Protein AF-A0A134AL63-F1 (afdb_monomer)

Mean predicted aligned error: 4.98 Å

Structure (mmCIF, N/CA/C/O backbone):
data_AF-A0A134AL63-F1
#
_entry.id   AF-A0A134AL63-F1
#
loop_
_atom_site.group_PDB
_atom_site.id
_atom_site.type_symbol
_atom_site.label_atom_id
_atom_site.label_alt_id
_atom_site.label_comp_id
_atom_site.label_asym_id
_atom_site.label_entity_id
_atom_site.label_seq_id
_atom_site.pdbx_PDB_ins_code
_atom_site.Cartn_x
_atom_site.Cartn_y
_atom_site.Cartn_z
_atom_site.occupancy
_atom_site.B_iso_or_equiv
_atom_site.auth_seq_id
_atom_site.auth_comp_id
_atom_site.auth_asym_id
_atom_site.auth_atom_id
_atom_site.pdbx_PDB_model_num
ATOM 1 N N . MET A 1 1 ? 13.350 6.027 -28.162 1.00 47.47 1 MET A N 1
ATOM 2 C CA . MET A 1 1 ? 12.741 6.350 -26.856 1.00 47.47 1 MET A CA 1
ATOM 3 C C . MET A 1 1 ? 11.226 6.500 -27.029 1.00 47.47 1 MET A C 1
ATOM 5 O O . MET A 1 1 ? 10.715 7.602 -27.017 1.00 47.47 1 MET A O 1
ATOM 9 N N . LYS A 1 2 ? 10.542 5.395 -27.347 1.00 44.34 2 LYS A N 1
ATOM 10 C CA . LYS A 1 2 ? 9.068 5.282 -27.463 1.00 44.34 2 LYS A CA 1
ATOM 11 C C . LYS A 1 2 ? 8.627 3.888 -27.008 1.00 44.34 2 LYS A C 1
ATOM 13 O O . LYS A 1 2 ? 7.629 3.740 -26.330 1.00 44.34 2 LYS A O 1
ATOM 18 N N . VAL A 1 3 ? 9.463 2.887 -27.300 1.00 51.28 3 VAL A N 1
ATOM 19 C CA . VAL A 1 3 ? 9.306 1.501 -26.832 1.00 51.28 3 VAL A CA 1
ATOM 20 C C . VAL A 1 3 ? 9.293 1.404 -25.301 1.00 51.28 3 VAL A C 1
ATOM 22 O O . VAL A 1 3 ? 8.477 0.694 -24.746 1.00 51.28 3 VAL A O 1
ATOM 25 N N . GLN A 1 4 ? 10.155 2.154 -24.611 1.00 48.81 4 GLN A N 1
ATOM 26 C CA . GLN A 1 4 ? 10.276 2.084 -23.149 1.00 48.81 4 GLN A CA 1
ATOM 27 C C . GLN A 1 4 ? 9.106 2.754 -22.409 1.00 48.81 4 GLN A C 1
ATOM 29 O O . GLN A 1 4 ? 8.815 2.385 -21.282 1.00 48.81 4 GLN A O 1
ATOM 34 N N . GLU A 1 5 ? 8.442 3.716 -23.054 1.00 47.97 5 GLU A N 1
ATOM 35 C CA . GLU A 1 5 ? 7.282 4.432 -22.514 1.00 47.97 5 GLU A CA 1
ATOM 36 C C . GLU A 1 5 ? 5.996 3.621 -22.739 1.00 47.97 5 GLU A C 1
ATOM 38 O O . GLU A 1 5 ? 5.208 3.481 -21.817 1.00 47.97 5 GLU A O 1
ATOM 43 N N . ALA A 1 6 ? 5.854 2.978 -23.908 1.00 55.38 6 ALA A N 1
ATOM 44 C CA . ALA A 1 6 ? 4.747 2.061 -24.199 1.00 55.38 6 ALA A CA 1
ATOM 45 C C . ALA A 1 6 ? 4.780 0.787 -23.329 1.00 55.38 6 ALA A C 1
ATOM 47 O O . ALA A 1 6 ? 3.776 0.427 -22.739 1.00 55.38 6 ALA A O 1
ATOM 48 N N . VAL A 1 7 ? 5.952 0.158 -23.154 1.00 56.69 7 VAL A N 1
ATOM 49 C CA . VAL A 1 7 ? 6.099 -1.035 -22.288 1.00 56.69 7 VAL A CA 1
ATOM 50 C C . VAL A 1 7 ? 5.877 -0.708 -20.800 1.00 56.69 7 VAL A C 1
ATOM 52 O O . VAL A 1 7 ? 5.484 -1.571 -20.021 1.00 56.69 7 VAL A O 1
ATOM 55 N N . MET A 1 8 ? 6.151 0.531 -20.377 1.00 56.94 8 MET A N 1
ATOM 56 C CA . MET A 1 8 ? 5.847 0.996 -19.017 1.00 56.94 8 MET A CA 1
ATOM 57 C C . MET A 1 8 ? 4.350 1.236 -18.799 1.00 56.94 8 MET A C 1
ATOM 59 O O . MET A 1 8 ? 3.909 1.139 -17.655 1.00 56.94 8 MET A O 1
ATOM 63 N N . ASP A 1 9 ? 3.610 1.555 -19.864 1.00 66.94 9 ASP A N 1
ATOM 64 C CA . ASP A 1 9 ? 2.159 1.746 -19.840 1.00 66.94 9 ASP A CA 1
ATOM 65 C C . ASP A 1 9 ? 1.439 0.395 -19.749 1.00 66.94 9 ASP A C 1
ATOM 67 O O . ASP A 1 9 ? 0.669 0.191 -18.818 1.00 66.94 9 ASP A O 1
ATOM 71 N N . ASP A 1 10 ? 1.829 -0.570 -20.591 1.00 79.25 10 ASP A N 1
ATOM 72 C CA . ASP A 1 10 ? 1.256 -1.925 -20.590 1.00 79.25 10 ASP A CA 1
ATOM 73 C C . ASP A 1 10 ? 1.413 -2.616 -19.219 1.00 79.25 10 ASP A C 1
ATOM 75 O O . ASP A 1 10 ? 0.461 -3.165 -18.672 1.00 79.25 10 ASP A O 1
ATOM 79 N N . ARG A 1 11 ? 2.602 -2.531 -18.602 1.00 86.75 11 ARG A N 1
ATOM 80 C CA . ARG A 1 11 ? 2.843 -3.136 -17.276 1.00 86.75 11 ARG A CA 1
ATOM 81 C C . ARG A 1 11 ? 2.126 -2.423 -16.132 1.00 86.75 11 ARG A C 1
ATOM 83 O O . ARG A 1 11 ? 1.879 -3.043 -15.100 1.00 86.75 11 ARG A O 1
ATOM 90 N N . PHE A 1 12 ? 1.842 -1.126 -16.273 1.00 93.25 12 PHE A N 1
ATOM 91 C CA . PHE A 1 12 ? 1.030 -0.424 -15.282 1.00 93.25 12 PHE A CA 1
ATOM 92 C C . PHE A 1 12 ? -0.399 -0.954 -15.319 1.00 93.25 12 PHE A C 1
ATOM 94 O O . PHE A 1 12 ? -0.946 -1.262 -14.264 1.00 93.25 12 PHE A O 1
ATOM 101 N N . ASP A 1 13 ? -0.968 -1.080 -16.518 1.00 94.12 13 ASP A N 1
ATOM 102 C CA . ASP A 1 13 ? -2.334 -1.559 -16.706 1.00 94.12 13 ASP A CA 1
ATOM 103 C C . ASP A 1 13 ? -2.475 -3.014 -16.223 1.00 94.12 13 ASP A C 1
ATOM 105 O O . ASP A 1 13 ? -3.379 -3.303 -15.448 1.00 94.12 13 ASP A O 1
ATOM 109 N N . GLU A 1 14 ? -1.520 -3.897 -16.543 1.00 92.94 14 GLU A N 1
ATOM 110 C CA . GLU A 1 14 ? -1.482 -5.275 -16.017 1.00 92.94 14 GLU A CA 1
ATOM 111 C C . GLU A 1 14 ? -1.468 -5.315 -14.478 1.00 92.94 14 GLU A C 1
ATOM 113 O O . GLU A 1 14 ? -2.235 -6.047 -13.853 1.00 92.94 14 GLU A O 1
ATOM 118 N N . MET A 1 15 ? -0.614 -4.514 -13.832 1.00 95.38 15 MET A N 1
ATOM 119 C CA . MET A 1 15 ? -0.576 -4.454 -12.367 1.00 95.38 15 MET A CA 1
ATOM 120 C C . MET A 1 15 ? -1.843 -3.834 -11.771 1.00 95.38 15 MET A C 1
ATOM 122 O O . MET A 1 15 ? -2.248 -4.232 -10.681 1.00 95.38 15 MET A O 1
ATOM 126 N N . ALA A 1 16 ? -2.459 -2.869 -12.456 1.00 96.69 16 ALA A N 1
ATOM 127 C CA . ALA A 1 16 ? -3.718 -2.272 -12.033 1.00 96.69 16 ALA A CA 1
ATOM 128 C C . ALA A 1 16 ? -4.858 -3.300 -12.084 1.00 96.69 16 ALA A C 1
ATOM 130 O O . ALA A 1 16 ? -5.598 -3.411 -11.114 1.00 96.69 16 ALA A O 1
ATOM 131 N N . GLU A 1 17 ? -4.936 -4.117 -13.138 1.00 97.00 17 GLU A N 1
ATOM 132 C CA . GLU A 1 17 ? -5.899 -5.223 -13.230 1.00 97.00 17 GLU A CA 1
ATOM 133 C C . GLU A 1 17 ? -5.701 -6.240 -12.096 1.00 97.00 17 GLU A C 1
ATOM 135 O O . GLU A 1 17 ? -6.657 -6.651 -11.445 1.00 97.00 17 GLU A O 1
ATOM 140 N N . ILE A 1 18 ? -4.450 -6.597 -11.784 1.00 96.62 18 ILE A N 1
ATOM 141 C CA . ILE A 1 18 ? -4.133 -7.493 -10.659 1.00 96.62 18 ILE A CA 1
ATOM 142 C C . ILE A 1 18 ? -4.565 -6.895 -9.319 1.00 96.62 18 ILE A C 1
ATOM 144 O O . ILE A 1 18 ? -4.981 -7.634 -8.420 1.00 96.62 18 ILE A O 1
ATOM 148 N N . LEU A 1 19 ? -4.403 -5.582 -9.159 1.00 97.94 19 LEU A N 1
ATOM 149 C CA . LEU A 1 19 ? -4.812 -4.871 -7.958 1.00 97.94 19 LEU A CA 1
ATOM 150 C C . LEU A 1 19 ? -6.334 -4.863 -7.821 1.00 97.94 19 LEU A C 1
ATOM 152 O O . LEU A 1 19 ? -6.832 -5.177 -6.742 1.00 97.94 19 LEU A O 1
ATOM 156 N N . ASP A 1 20 ? -7.051 -4.563 -8.902 1.00 97.88 20 ASP A N 1
ATOM 157 C CA . ASP A 1 20 ? -8.513 -4.585 -8.945 1.00 97.88 20 ASP A CA 1
ATOM 158 C C . ASP A 1 20 ? -9.041 -5.987 -8.610 1.00 97.88 20 ASP A C 1
ATOM 160 O O . ASP A 1 20 ? -9.850 -6.130 -7.696 1.00 97.88 20 ASP A O 1
ATOM 164 N N . ASP A 1 21 ? -8.494 -7.038 -9.231 1.00 97.81 21 ASP A N 1
ATOM 165 C CA . ASP A 1 21 ? -8.836 -8.433 -8.925 1.00 97.81 21 ASP A CA 1
ATOM 166 C C . ASP A 1 21 ? -8.582 -8.785 -7.450 1.00 97.81 21 ASP A C 1
ATOM 168 O O . ASP A 1 21 ? -9.353 -9.520 -6.824 1.00 97.81 21 ASP A O 1
ATOM 172 N N . ALA A 1 22 ? -7.480 -8.289 -6.878 1.00 97.56 22 ALA A N 1
ATOM 173 C CA . ALA A 1 22 ? -7.153 -8.519 -5.476 1.00 97.56 22 ALA A CA 1
ATOM 174 C C . ALA A 1 22 ? -8.151 -7.822 -4.546 1.00 97.56 22 ALA A C 1
ATOM 176 O O . ALA A 1 22 ? -8.575 -8.427 -3.563 1.00 97.56 22 ALA A O 1
ATOM 177 N N . VAL A 1 23 ? -8.548 -6.586 -4.860 1.00 97.56 23 VAL A N 1
ATOM 178 C CA . VAL A 1 23 ? -9.549 -5.830 -4.096 1.00 97.56 23 VAL A CA 1
ATOM 179 C C . VAL A 1 23 ? -10.933 -6.469 -4.219 1.00 97.56 23 VAL A C 1
ATOM 181 O O . VAL A 1 23 ? -11.613 -6.633 -3.207 1.00 97.56 23 VAL A O 1
ATOM 184 N N . ASP A 1 24 ? -11.331 -6.896 -5.415 1.00 97.31 24 ASP A N 1
ATOM 185 C CA . ASP A 1 24 ? -12.621 -7.546 -5.671 1.00 97.31 24 ASP A CA 1
ATOM 186 C C . ASP A 1 24 ? -12.744 -8.911 -4.979 1.00 97.31 24 ASP A C 1
ATOM 188 O O . ASP A 1 24 ? -13.842 -9.334 -4.603 1.00 97.31 24 ASP A O 1
ATOM 192 N N . ALA A 1 25 ? -11.620 -9.597 -4.759 1.00 97.19 25 ALA A N 1
ATOM 193 C CA . ALA A 1 25 ? -11.574 -10.846 -4.007 1.00 97.19 25 ALA A CA 1
ATOM 194 C C . ALA A 1 25 ? -11.743 -10.657 -2.485 1.00 97.19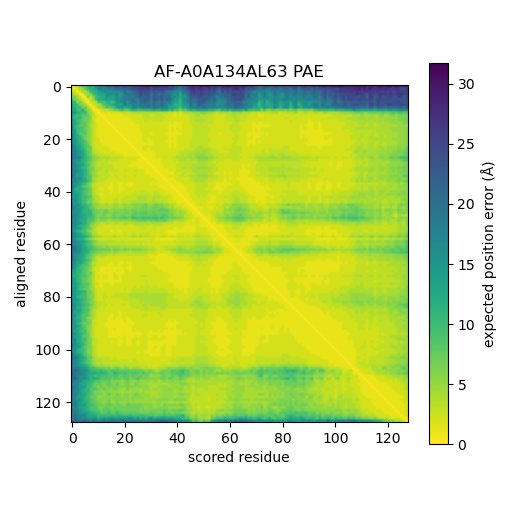 25 ALA A C 1
ATOM 196 O O . ALA A 1 25 ? -11.981 -11.643 -1.776 1.00 97.19 25 ALA A O 1
ATOM 197 N N . LEU A 1 26 ? -11.623 -9.431 -1.960 1.00 96.50 26 LEU A N 1
ATOM 198 C CA . LEU A 1 26 ? -11.733 -9.172 -0.525 1.00 96.50 26 LEU A CA 1
ATOM 199 C C . LEU A 1 26 ? -13.186 -9.260 -0.027 1.00 96.50 26 LEU A C 1
ATOM 201 O O . LEU A 1 26 ? -14.126 -8.819 -0.699 1.00 96.50 26 LEU A O 1
ATOM 205 N N . PRO A 1 27 ? -13.400 -9.739 1.213 1.00 96.81 27 PRO A N 1
ATOM 206 C CA . PRO A 1 27 ? -14.665 -9.542 1.904 1.00 96.81 27 PRO A CA 1
ATOM 207 C C . PRO A 1 27 ? -15.005 -8.050 1.991 1.00 96.81 27 PRO A C 1
ATOM 209 O O . PRO A 1 27 ? -14.216 -7.249 2.487 1.00 96.81 27 PRO A O 1
ATOM 212 N N . GLN A 1 28 ? -16.217 -7.679 1.568 1.00 93.50 28 GLN A N 1
ATOM 213 C CA . GLN A 1 28 ? -16.662 -6.276 1.523 1.00 93.50 28 GLN A CA 1
ATOM 214 C C . GLN A 1 28 ? -16.561 -5.561 2.878 1.00 93.50 28 GLN A C 1
ATOM 216 O O . GLN A 1 28 ? -16.350 -4.354 2.940 1.00 93.50 28 GLN A O 1
ATOM 221 N N . GLU A 1 29 ? -16.678 -6.309 3.974 1.00 95.75 29 GLU A N 1
ATOM 222 C CA . GLU A 1 29 ? -16.545 -5.778 5.326 1.00 95.75 29 GLU A CA 1
ATOM 223 C C . GLU A 1 29 ? -15.154 -5.215 5.643 1.00 95.75 29 GLU A C 1
ATOM 225 O O . GLU A 1 29 ? -15.059 -4.307 6.467 1.00 95.75 29 GLU A O 1
ATOM 230 N N . TYR A 1 30 ? -14.100 -5.682 4.966 1.00 95.38 30 TYR A N 1
ATOM 231 C CA . TYR A 1 30 ? -12.741 -5.164 5.152 1.00 95.38 30 TYR A CA 1
ATOM 232 C C . TYR A 1 30 ? -12.532 -3.801 4.492 1.00 95.38 30 TYR A C 1
ATOM 234 O O . TYR A 1 30 ? -11.610 -3.079 4.850 1.00 95.38 30 TYR A O 1
ATOM 242 N N . LEU A 1 31 ? -13.412 -3.420 3.566 1.00 96.19 31 LEU A N 1
ATOM 243 C CA . LEU A 1 31 ? -13.388 -2.119 2.897 1.00 96.19 31 LEU A CA 1
ATOM 244 C C . LEU A 1 31 ? -14.255 -1.077 3.628 1.00 96.19 31 LEU A C 1
ATOM 246 O O . LEU A 1 31 ? -14.355 0.079 3.204 1.00 96.19 31 LEU A O 1
ATOM 250 N N . ASN A 1 32 ? -14.911 -1.463 4.729 1.00 95.75 32 ASN A N 1
ATOM 251 C CA . ASN A 1 32 ? -15.816 -0.589 5.464 1.00 95.75 32 ASN A CA 1
ATOM 252 C C . ASN A 1 32 ? -15.093 0.648 5.994 1.00 95.75 32 ASN A C 1
ATOM 254 O O . ASN A 1 32 ? -14.269 0.591 6.894 1.00 95.75 32 ASN A O 1
ATOM 258 N N . GLY A 1 33 ? -15.491 1.816 5.500 1.00 94.62 33 GLY A N 1
ATOM 259 C CA . GLY A 1 33 ? -14.903 3.075 5.936 1.00 94.62 33 GLY A CA 1
ATOM 260 C C . GLY A 1 33 ? -13.630 3.457 5.189 1.00 94.62 33 GLY A C 1
ATOM 261 O O . GLY A 1 33 ? -13.183 4.581 5.414 1.00 94.62 33 GLY A O 1
ATOM 262 N N . LEU A 1 34 ? -13.121 2.629 4.271 1.00 96.75 34 LEU A N 1
ATOM 263 C CA . LEU A 1 34 ? -12.106 2.987 3.275 1.00 96.75 34 LEU A CA 1
ATOM 264 C C . LEU A 1 34 ? -12.743 3.782 2.117 1.00 96.75 34 LEU A C 1
ATOM 266 O O . LEU A 1 34 ? -12.761 3.376 0.959 1.00 96.75 34 LEU A O 1
ATOM 270 N N . ASN A 1 35 ? -13.351 4.922 2.443 1.00 95.62 35 ASN A N 1
ATOM 271 C CA . ASN A 1 35 ? -14.191 5.709 1.530 1.00 95.62 35 ASN A CA 1
ATOM 272 C C . ASN A 1 35 ? -13.431 6.447 0.412 1.00 95.62 35 ASN A C 1
ATOM 274 O O . ASN A 1 35 ? -14.068 6.945 -0.513 1.00 95.62 35 ASN A O 1
ATOM 278 N N . GLY A 1 36 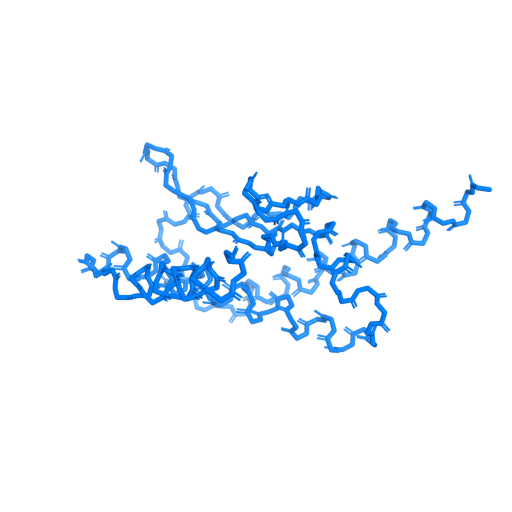? -12.105 6.541 0.495 1.00 96.12 36 GLY A N 1
ATOM 279 C CA . GLY A 1 36 ? -11.244 6.992 -0.598 1.00 96.12 36 GLY A CA 1
ATOM 280 C C . GLY A 1 36 ? -10.776 5.854 -1.511 1.00 96.12 36 GLY A C 1
ATOM 281 O O . GLY A 1 36 ? -10.173 6.137 -2.542 1.00 96.12 36 GLY A O 1
ATOM 282 N N . GLY A 1 37 ? -11.081 4.601 -1.157 1.00 96.31 37 GLY A N 1
ATOM 283 C CA . GLY A 1 37 ? -10.732 3.411 -1.926 1.00 96.31 37 GLY A CA 1
ATOM 284 C C . GLY A 1 37 ? -9.239 3.085 -1.923 1.00 96.31 37 GLY A C 1
ATOM 285 O O . GLY A 1 37 ? -8.471 3.559 -1.079 1.00 96.31 37 GLY A O 1
ATOM 286 N N . VAL A 1 38 ? -8.855 2.252 -2.888 1.00 97.81 38 VAL A N 1
ATOM 287 C CA . VAL A 1 38 ? -7.464 1.919 -3.197 1.00 97.81 38 VAL A CA 1
ATOM 288 C C . VAL A 1 38 ? -7.046 2.728 -4.422 1.00 97.81 38 VAL A C 1
ATOM 290 O O . VAL A 1 38 ? -7.728 2.726 -5.444 1.00 97.81 38 VAL A O 1
ATOM 293 N N . LEU A 1 39 ? -5.946 3.462 -4.306 1.00 97.50 39 LEU A N 1
ATOM 294 C CA . LEU A 1 39 ? -5.402 4.330 -5.342 1.00 97.50 39 LEU A CA 1
ATOM 295 C C . LEU A 1 39 ? -4.078 3.756 -5.834 1.00 97.50 39 LEU A C 1
ATOM 297 O O . LEU A 1 39 ? -3.212 3.432 -5.024 1.00 97.50 39 LEU A O 1
ATOM 301 N N . PHE A 1 40 ? -3.888 3.704 -7.153 1.00 97.69 40 PHE A N 1
ATOM 302 C CA . PHE A 1 40 ? -2.635 3.245 -7.749 1.00 97.69 40 PHE A CA 1
ATOM 303 C C . PHE A 1 40 ? -1.966 4.352 -8.560 1.00 97.69 40 PHE A C 1
ATOM 305 O O . PHE A 1 40 ? -2.453 4.802 -9.598 1.00 97.69 40 PHE A O 1
ATOM 312 N N . SER A 1 41 ? -0.843 4.840 -8.045 1.00 96.19 41 SER A N 1
ATOM 313 C CA . SER A 1 41 ? -0.141 6.009 -8.558 1.00 96.19 41 SER A CA 1
ATOM 314 C C . SER A 1 41 ? 1.078 5.599 -9.374 1.00 96.19 41 SER A C 1
ATOM 316 O O . SER A 1 41 ? 1.883 4.779 -8.947 1.00 96.19 41 SER A O 1
ATOM 318 N N . ARG A 1 42 ? 1.282 6.241 -10.529 1.00 95.69 42 ARG A N 1
ATOM 319 C CA . ARG A 1 42 ? 2.467 6.024 -11.386 1.00 95.69 42 ARG A CA 1
ATOM 320 C C . ARG A 1 42 ? 3.769 6.571 -10.793 1.00 95.69 42 ARG A C 1
ATOM 322 O O . ARG A 1 42 ? 4.836 6.378 -11.369 1.00 95.69 42 ARG A O 1
ATOM 329 N N . LYS A 1 43 ? 3.694 7.297 -9.678 1.00 95.38 43 LYS A N 1
ATOM 330 C CA . LYS A 1 43 ? 4.855 7.913 -9.031 1.00 95.38 43 LYS A CA 1
ATOM 331 C C . LYS A 1 43 ? 5.743 6.853 -8.379 1.00 95.38 43 LYS A C 1
ATOM 333 O O . LYS A 1 43 ? 5.257 5.809 -7.957 1.00 95.38 43 LYS A O 1
ATOM 338 N N . ALA A 1 44 ? 7.029 7.167 -8.275 1.00 95.62 44 ALA A N 1
ATOM 339 C CA . ALA A 1 44 ? 7.930 6.546 -7.315 1.00 95.62 44 ALA A CA 1
ATOM 340 C C . ALA A 1 44 ? 8.075 7.500 -6.130 1.00 95.62 44 ALA A C 1
ATOM 342 O O . ALA A 1 44 ? 8.238 8.707 -6.335 1.00 95.62 44 ALA A O 1
ATOM 343 N N . ILE A 1 45 ? 7.980 6.965 -4.920 1.00 95.75 45 ILE A N 1
ATOM 344 C CA . ILE A 1 45 ? 8.117 7.720 -3.678 1.00 95.75 45 ILE A CA 1
ATOM 345 C C . ILE A 1 45 ? 9.302 7.145 -2.916 1.00 95.75 45 ILE A C 1
ATOM 347 O O . ILE A 1 45 ? 9.397 5.933 -2.734 1.00 95.75 45 ILE A O 1
ATOM 351 N N . HIS A 1 46 ? 10.192 8.031 -2.491 1.00 92.94 46 HIS A N 1
ATOM 352 C CA . HIS A 1 46 ? 11.354 7.697 -1.681 1.00 92.94 46 HIS A CA 1
ATOM 353 C C . HIS A 1 46 ? 11.133 8.162 -0.251 1.00 92.94 46 HIS A C 1
ATOM 355 O O . HIS A 1 46 ? 10.382 9.118 -0.027 1.00 92.94 46 HIS A O 1
ATOM 361 N N . ASP A 1 47 ? 11.819 7.518 0.686 1.00 90.19 47 ASP A N 1
ATOM 362 C CA . ASP A 1 47 ? 11.979 8.085 2.017 1.00 90.19 47 ASP A CA 1
ATOM 363 C C . ASP A 1 47 ? 12.728 9.432 1.927 1.00 90.19 47 ASP A C 1
ATOM 365 O O . ASP A 1 47 ? 13.600 9.628 1.074 1.00 90.19 47 ASP A O 1
ATOM 369 N N . GLU A 1 48 ? 12.338 10.399 2.762 1.00 85.94 48 GLU A N 1
ATOM 370 C CA . GLU A 1 48 ? 12.910 11.753 2.724 1.00 85.94 48 GLU A CA 1
ATOM 371 C C . GLU A 1 48 ? 14.360 11.791 3.228 1.00 85.94 48 GLU A C 1
ATOM 373 O O . GLU A 1 48 ? 15.134 12.660 2.820 1.00 85.94 48 GLU A O 1
ATOM 378 N N . GLU A 1 49 ? 14.723 10.860 4.107 1.00 86.56 49 GLU A N 1
ATOM 379 C CA . GLU A 1 49 ? 16.029 10.770 4.751 1.00 86.56 49 GLU A CA 1
ATOM 380 C C . GLU A 1 49 ? 16.942 9.775 4.015 1.00 86.56 49 GLU A C 1
ATOM 382 O O . GLU A 1 49 ? 18.119 10.070 3.792 1.00 86.56 49 GLU A O 1
ATOM 387 N N . PHE A 1 50 ? 16.387 8.652 3.546 1.00 85.88 50 PHE A N 1
ATOM 388 C CA . PHE A 1 50 ? 17.117 7.571 2.872 1.00 85.88 50 PHE A CA 1
ATOM 389 C C . PHE A 1 50 ? 16.646 7.381 1.428 1.00 85.88 50 PHE A C 1
ATOM 391 O O . PHE A 1 50 ? 15.691 6.658 1.147 1.00 85.88 50 PHE A O 1
ATOM 398 N N . ASN A 1 51 ? 17.339 8.010 0.476 1.00 84.94 51 ASN A N 1
ATOM 399 C CA . ASN A 1 51 ? 16.927 8.000 -0.934 1.00 84.94 51 ASN A CA 1
ATOM 400 C C . ASN A 1 51 ? 16.937 6.606 -1.589 1.00 84.94 51 ASN A C 1
ATOM 402 O O . ASN A 1 51 ? 16.318 6.409 -2.636 1.00 84.94 51 ASN A O 1
ATOM 406 N N . GLU A 1 52 ? 17.643 5.646 -1.005 1.00 86.31 52 GLU A N 1
ATOM 407 C CA . GLU A 1 52 ? 17.691 4.263 -1.451 1.00 86.31 52 GLU A CA 1
ATOM 408 C C . GLU A 1 52 ? 16.450 3.466 -1.032 1.00 86.31 52 GLU A C 1
ATOM 410 O O . GLU A 1 52 ? 16.164 2.427 -1.633 1.00 86.31 52 GLU A O 1
ATOM 415 N N . LEU A 1 53 ? 15.698 3.959 -0.043 1.00 91.69 53 LEU A N 1
ATOM 416 C CA . LEU A 1 53 ? 14.448 3.364 0.398 1.00 91.69 53 LEU A CA 1
ATOM 417 C C . LEU A 1 53 ? 13.283 3.911 -0.420 1.00 91.69 53 LEU A C 1
ATOM 419 O O . LEU A 1 53 ? 13.138 5.117 -0.633 1.00 91.69 53 LEU A O 1
ATOM 423 N N . TYR A 1 54 ? 12.425 2.993 -0.853 1.00 94.81 54 TYR A N 1
ATOM 424 C CA . TYR A 1 54 ? 11.199 3.312 -1.565 1.00 94.81 54 TYR A CA 1
ATOM 425 C C . TYR A 1 54 ? 9.993 2.957 -0.716 1.00 94.81 54 TYR A C 1
ATOM 427 O O . TYR A 1 54 ? 9.922 1.883 -0.122 1.00 94.81 54 TYR A O 1
ATOM 435 N N . ILE A 1 55 ? 9.006 3.839 -0.755 1.00 95.44 55 ILE A N 1
ATOM 436 C CA . ILE A 1 55 ? 7.691 3.607 -0.181 1.00 95.44 55 ILE A CA 1
ATOM 437 C C . ILE A 1 55 ? 6.844 2.899 -1.237 1.00 95.44 55 ILE A C 1
ATOM 439 O O . ILE A 1 55 ? 6.596 3.454 -2.312 1.00 95.44 55 ILE A O 1
ATOM 443 N N . LEU A 1 56 ? 6.398 1.680 -0.935 1.00 97.38 56 LEU A N 1
ATOM 444 C CA . LEU A 1 56 ? 5.573 0.867 -1.836 1.00 97.38 56 LEU A CA 1
ATOM 445 C C . LEU A 1 56 ? 4.088 1.225 -1.751 1.00 97.38 56 LEU A C 1
ATOM 447 O O . LEU A 1 56 ? 3.401 1.267 -2.773 1.00 97.38 56 LEU A O 1
ATOM 451 N N . GLY A 1 57 ? 3.612 1.535 -0.552 1.00 96.88 57 GLY A N 1
ATOM 452 C CA . GLY A 1 57 ? 2.238 1.914 -0.286 1.00 96.88 57 GLY A CA 1
ATOM 453 C C . GLY A 1 57 ? 2.098 2.555 1.083 1.00 96.88 57 GLY A C 1
ATOM 454 O O . GLY A 1 57 ? 3.043 2.498 1.857 1.00 96.88 57 GLY A O 1
ATOM 455 N N . HIS A 1 58 ? 0.959 3.202 1.329 1.00 94.81 58 HIS A N 1
ATOM 456 C CA . HIS A 1 58 ? 0.566 3.713 2.640 1.00 94.81 58 HIS A CA 1
ATOM 457 C C . HIS A 1 58 ? -0.959 3.785 2.779 1.00 94.81 58 HIS A C 1
ATOM 459 O O . HIS A 1 58 ? -1.660 4.328 1.914 1.00 94.81 58 HIS A O 1
ATOM 465 N N . TYR A 1 59 ? -1.468 3.368 3.929 1.00 96.44 59 TYR A N 1
ATOM 466 C CA . TYR A 1 59 ? -2.789 3.715 4.422 1.00 96.44 59 TYR A CA 1
ATOM 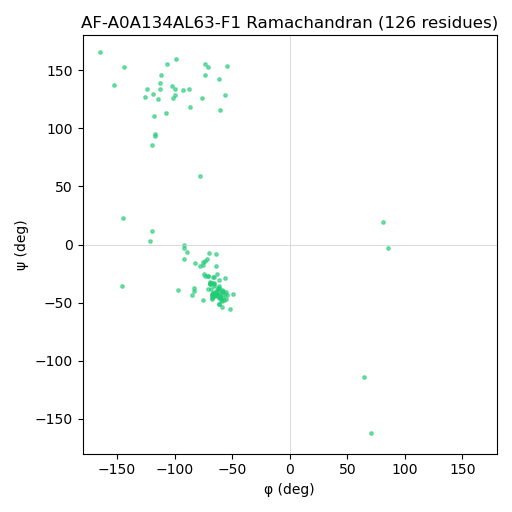467 C C . TYR A 1 59 ? -2.791 5.151 4.971 1.00 96.44 59 TYR A C 1
ATOM 469 O O . TYR A 1 59 ? -1.980 5.531 5.813 1.00 96.44 59 TYR A O 1
ATOM 477 N N . ARG A 1 60 ? -3.707 5.994 4.476 1.00 94.31 60 ARG A N 1
ATOM 478 C CA . ARG A 1 60 ? -3.775 7.422 4.825 1.00 94.31 60 ARG A CA 1
ATOM 479 C C . ARG A 1 60 ? -5.135 7.804 5.383 1.00 94.31 60 ARG A C 1
ATOM 481 O O . ARG A 1 60 ? -6.173 7.546 4.770 1.00 94.31 60 ARG A O 1
ATOM 488 N N . VAL A 1 61 ? -5.111 8.549 6.486 1.00 92.75 61 VAL A N 1
ATOM 489 C CA . VAL A 1 61 ? -6.286 9.203 7.072 1.00 92.75 61 VAL A CA 1
ATOM 490 C C . VAL A 1 61 ? -6.197 10.713 6.830 1.00 92.75 61 VAL A C 1
ATOM 492 O O . VAL A 1 61 ? -5.332 11.402 7.364 1.00 92.75 61 VAL A O 1
ATOM 495 N N . MET A 1 62 ? -7.100 11.246 6.010 1.00 92.75 62 MET A N 1
ATOM 496 C CA . MET A 1 62 ? -7.170 12.657 5.618 1.00 92.75 62 MET A CA 1
ATOM 497 C C . MET A 1 62 ? -8.517 13.243 6.047 1.00 92.75 62 MET A C 1
ATOM 499 O O . MET A 1 62 ? -9.491 13.269 5.291 1.00 92.75 62 MET A O 1
ATOM 503 N N . GLY A 1 63 ? -8.595 13.700 7.298 1.00 92.00 63 GLY A N 1
ATOM 504 C CA . GLY A 1 63 ? -9.859 14.137 7.890 1.00 92.00 63 GLY A CA 1
ATOM 505 C C . GLY A 1 63 ? -10.839 12.967 8.001 1.00 92.00 63 GLY A C 1
ATOM 506 O O . GLY A 1 63 ? -10.597 12.030 8.752 1.00 92.00 63 GLY A O 1
ATOM 507 N N . THR A 1 64 ? -11.947 13.016 7.258 1.00 91.94 64 THR A N 1
ATOM 508 C CA . THR A 1 64 ? -12.930 11.918 7.196 1.00 91.94 64 THR A CA 1
ATOM 509 C C . THR A 1 64 ? -12.666 10.924 6.063 1.00 91.94 64 THR A C 1
ATOM 511 O O . THR A 1 64 ? -13.413 9.952 5.936 1.00 91.94 64 THR A O 1
ATOM 514 N N . VAL A 1 65 ? -11.655 11.168 5.223 1.00 95.75 65 VAL A N 1
ATOM 515 C CA . VAL A 1 65 ? -11.292 10.295 4.101 1.00 95.75 65 VAL A CA 1
ATOM 516 C C . VAL A 1 65 ? -10.228 9.298 4.546 1.00 95.75 65 VAL A C 1
ATOM 518 O O . VAL A 1 65 ? -9.238 9.687 5.160 1.00 95.75 65 VAL A O 1
ATOM 521 N N . ARG A 1 66 ? -10.420 8.023 4.216 1.00 97.25 66 ARG A N 1
ATOM 522 C CA . ARG A 1 66 ? -9.459 6.938 4.421 1.00 97.25 66 ARG A CA 1
ATOM 523 C C . ARG A 1 66 ? -9.216 6.231 3.100 1.00 97.25 66 ARG A C 1
ATOM 525 O O . ARG A 1 66 ? -10.182 5.829 2.450 1.00 97.25 66 ARG A O 1
ATOM 532 N N . ALA A 1 67 ? -7.957 6.104 2.711 1.00 97.75 67 ALA A N 1
ATOM 533 C CA . ALA A 1 67 ? -7.560 5.499 1.446 1.00 97.75 67 ALA A CA 1
ATOM 534 C C . ALA A 1 67 ? -6.261 4.711 1.611 1.00 97.75 67 ALA A C 1
ATOM 536 O O . ALA A 1 67 ? -5.436 5.059 2.454 1.00 97.75 67 ALA A O 1
ATOM 537 N N . ILE A 1 68 ? -6.077 3.695 0.777 1.00 98.31 68 ILE A N 1
ATOM 538 C CA . ILE A 1 68 ? -4.781 3.047 0.565 1.00 98.31 68 ILE A CA 1
ATOM 539 C C . ILE A 1 68 ? -4.209 3.630 -0.723 1.00 98.31 68 ILE A C 1
ATOM 541 O O . ILE A 1 68 ? -4.900 3.657 -1.738 1.00 98.31 68 ILE A O 1
ATOM 545 N N . GLU A 1 69 ? -2.972 4.112 -0.700 1.00 98.00 69 GLU A N 1
ATOM 546 C CA . GLU A 1 69 ? -2.261 4.547 -1.903 1.00 98.00 69 GLU A CA 1
ATOM 547 C C . GLU A 1 69 ? -1.063 3.628 -2.138 1.00 98.00 69 GLU A C 1
ATOM 549 O O . GLU A 1 69 ? -0.236 3.469 -1.248 1.00 98.00 69 GLU A O 1
ATOM 554 N N . LEU A 1 70 ? -0.969 3.034 -3.328 1.00 98.44 70 LEU A N 1
ATOM 555 C CA . LEU A 1 70 ? 0.148 2.201 -3.777 1.00 98.44 70 LEU A CA 1
ATOM 556 C C . LEU A 1 70 ? 0.910 2.912 -4.906 1.00 98.44 70 LEU A C 1
ATOM 558 O O . LEU A 1 70 ? 0.314 3.606 -5.738 1.00 98.44 70 LEU A O 1
ATOM 562 N N . TYR A 1 71 ? 2.229 2.726 -4.970 1.00 97.81 71 TYR A N 1
ATOM 563 C CA . TYR A 1 71 ? 3.116 3.483 -5.860 1.00 97.81 71 TYR A CA 1
ATOM 564 C C . TYR A 1 71 ? 3.810 2.581 -6.885 1.00 97.81 71 TYR A C 1
ATOM 566 O O . TYR A 1 71 ? 4.897 2.060 -6.641 1.00 97.81 71 TYR A O 1
ATOM 574 N N . TYR A 1 72 ? 3.222 2.435 -8.076 1.00 97.00 72 TYR A N 1
ATOM 575 C CA . TYR A 1 72 ? 3.772 1.634 -9.182 1.00 97.00 72 TYR A CA 1
ATOM 576 C C . TYR A 1 72 ? 5.240 1.953 -9.479 1.00 97.00 72 TYR A C 1
ATOM 578 O O . TYR A 1 72 ? 6.047 1.048 -9.688 1.00 97.00 72 TYR A O 1
ATOM 586 N N . GLY A 1 73 ? 5.609 3.238 -9.480 1.00 96.06 73 GLY A N 1
ATOM 587 C CA . GLY A 1 73 ? 6.984 3.645 -9.754 1.00 96.06 73 GLY A CA 1
ATOM 588 C C . GLY A 1 73 ? 7.969 3.081 -8.726 1.00 96.06 73 GLY A C 1
ATOM 589 O O . GLY A 1 73 ? 9.068 2.680 -9.103 1.00 96.06 73 GLY A O 1
ATOM 590 N N . SER A 1 74 ? 7.560 2.982 -7.458 1.00 97.19 74 SER A N 1
ATOM 591 C CA . SER A 1 74 ? 8.351 2.366 -6.388 1.00 97.19 74 SER A CA 1
ATOM 592 C C . SER A 1 74 ? 8.499 0.857 -6.593 1.00 97.19 74 SER A C 1
ATOM 594 O O . SER A 1 74 ? 9.613 0.337 -6.528 1.00 97.19 74 SER A O 1
ATOM 596 N N . PHE A 1 75 ? 7.412 0.157 -6.944 1.00 96.75 75 PHE A N 1
ATOM 597 C CA . PHE A 1 75 ? 7.479 -1.265 -7.309 1.00 96.75 75 PHE A CA 1
ATOM 598 C C . PHE A 1 75 ? 8.419 -1.498 -8.490 1.00 96.75 75 PHE A C 1
ATOM 600 O O . PHE A 1 75 ? 9.196 -2.445 -8.485 1.00 96.75 75 PHE A O 1
ATOM 607 N N . MET A 1 76 ? 8.393 -0.634 -9.504 1.00 94.94 76 MET A N 1
ATOM 608 C CA . MET A 1 76 ? 9.270 -0.768 -10.669 1.00 94.94 76 MET A CA 1
ATOM 609 C C . MET A 1 76 ? 10.730 -0.494 -10.357 1.00 94.94 76 MET A C 1
ATOM 611 O O . MET A 1 76 ? 11.598 -1.161 -10.923 1.00 9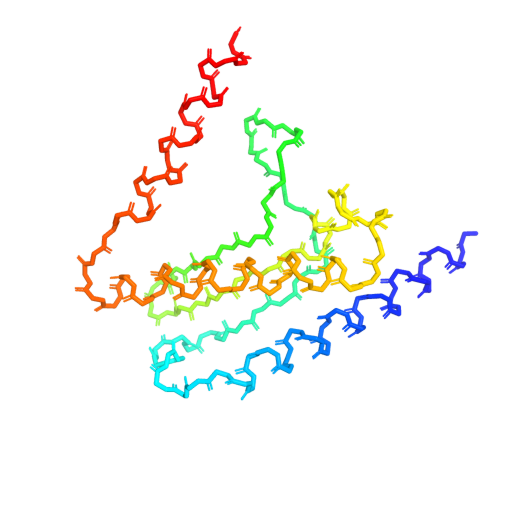4.94 76 MET A O 1
ATOM 615 N N . ALA A 1 77 ? 11.007 0.428 -9.442 1.00 94.06 77 ALA A N 1
ATOM 616 C CA . ALA A 1 77 ? 12.364 0.683 -8.998 1.00 94.06 77 ALA A CA 1
ATOM 617 C C . ALA A 1 77 ? 12.962 -0.509 -8.235 1.00 94.06 77 A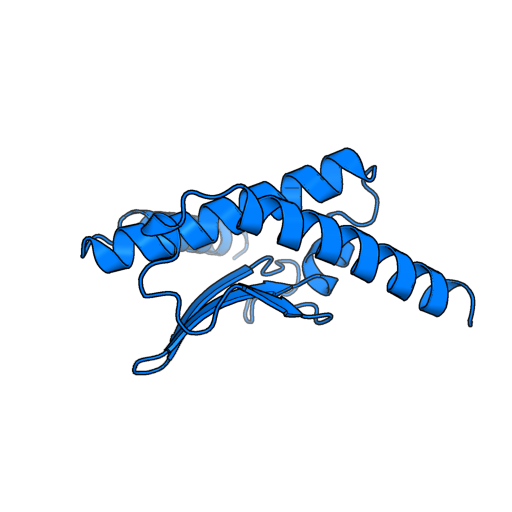LA A C 1
ATOM 619 O O . ALA A 1 77 ? 14.100 -0.889 -8.508 1.00 94.06 77 ALA A O 1
ATOM 620 N N . LEU A 1 78 ? 12.197 -1.128 -7.329 1.00 94.38 78 LEU A N 1
ATOM 621 C CA . LEU A 1 78 ? 12.683 -2.235 -6.497 1.00 94.38 78 LEU A CA 1
ATOM 622 C C . LEU A 1 78 ? 12.573 -3.604 -7.178 1.00 94.38 78 LEU A C 1
ATOM 624 O O . LEU A 1 78 ? 13.506 -4.405 -7.151 1.00 94.38 78 LEU A O 1
ATOM 628 N N . PHE A 1 79 ? 11.444 -3.868 -7.826 1.00 95.12 79 PHE A N 1
ATOM 629 C CA . PHE A 1 79 ? 11.030 -5.196 -8.279 1.00 95.12 79 PHE A CA 1
ATOM 630 C C . PHE A 1 79 ? 10.797 -5.281 -9.786 1.00 95.12 79 PHE A C 1
ATOM 632 O O . PHE A 1 79 ? 10.440 -6.340 -10.287 1.00 95.12 79 PHE A O 1
ATOM 639 N N . GLY A 1 80 ? 11.029 -4.213 -10.554 1.00 92.44 80 GLY A N 1
ATOM 640 C CA . GLY A 1 80 ? 10.750 -4.195 -11.997 1.00 92.44 80 GLY A CA 1
ATOM 641 C C . GLY A 1 80 ? 11.577 -5.175 -12.840 1.00 92.44 80 GLY A C 1
ATOM 642 O O . GLY A 1 80 ? 11.309 -5.320 -14.036 1.00 92.44 80 GLY A O 1
ATOM 643 N N . HIS A 1 81 ? 12.577 -5.816 -12.229 1.00 92.56 81 HIS A N 1
ATOM 644 C CA . HIS A 1 81 ? 13.397 -6.883 -12.799 1.00 92.56 81 HIS A CA 1
ATOM 645 C C . HIS A 1 81 ? 12.849 -8.292 -12.515 1.00 92.56 81 HIS A C 1
ATOM 647 O O . HIS A 1 81 ? 13.341 -9.256 -13.105 1.00 92.56 81 HIS A O 1
ATOM 653 N N . LEU A 1 82 ? 11.883 -8.421 -11.602 1.00 93.38 82 LEU A N 1
ATOM 654 C CA . LEU A 1 82 ? 11.277 -9.695 -11.245 1.00 93.38 82 LEU A CA 1
ATOM 655 C C . LEU A 1 82 ? 10.334 -10.190 -12.352 1.00 93.38 82 LEU A C 1
ATOM 657 O O . LEU A 1 82 ? 9.794 -9.389 -13.124 1.00 93.38 82 LEU A O 1
ATOM 661 N N . PRO A 1 83 ? 10.109 -11.513 -12.429 1.00 92.94 83 PRO A N 1
ATOM 662 C CA . PRO A 1 83 ? 9.010 -12.077 -13.196 1.00 92.94 83 PRO A CA 1
ATOM 663 C C . PRO A 1 83 ? 7.661 -11.477 -12.789 1.00 92.94 83 PRO A C 1
ATOM 665 O O . PRO A 1 83 ? 7.459 -11.065 -11.648 1.00 92.94 83 PRO A O 1
ATOM 668 N N . HIS A 1 84 ? 6.716 -11.492 -13.727 1.00 89.69 84 HIS A N 1
ATOM 669 C CA . HIS A 1 84 ? 5.381 -10.928 -13.531 1.00 89.69 84 HIS A CA 1
ATOM 670 C C . HIS A 1 84 ? 4.661 -11.495 -12.292 1.00 89.69 84 HIS A C 1
ATOM 672 O O . HIS A 1 84 ? 4.084 -10.738 -11.520 1.00 89.69 84 HIS A O 1
ATOM 678 N N . GLU A 1 85 ? 4.721 -12.812 -12.068 1.00 93.06 85 GLU A N 1
ATOM 679 C CA . GLU A 1 85 ? 4.067 -13.458 -10.917 1.00 93.06 85 GLU A CA 1
ATOM 680 C C . GLU A 1 85 ? 4.643 -12.993 -9.572 1.00 93.06 85 GLU A C 1
ATOM 682 O O . GLU A 1 85 ? 3.889 -12.720 -8.640 1.00 93.06 85 GLU A O 1
ATOM 687 N N . ASP A 1 86 ? 5.964 -12.830 -9.490 1.00 95.94 86 ASP A N 1
ATOM 688 C CA . ASP A 1 86 ? 6.638 -12.380 -8.269 1.00 95.94 86 ASP A CA 1
ATOM 689 C C . ASP A 1 86 ? 6.353 -10.899 -7.991 1.00 95.94 86 ASP A C 1
ATOM 691 O O . ASP A 1 86 ? 6.135 -10.500 -6.849 1.00 95.94 86 ASP A O 1
ATOM 695 N N . LEU A 1 87 ? 6.299 -10.072 -9.036 1.00 95.06 87 LEU A N 1
ATOM 696 C CA . LEU A 1 87 ? 5.903 -8.670 -8.929 1.00 95.06 87 LEU A CA 1
ATOM 697 C C . LEU A 1 87 ? 4.443 -8.525 -8.470 1.00 95.06 87 LEU A C 1
ATOM 699 O O . LEU A 1 87 ? 4.144 -7.710 -7.597 1.00 95.06 87 LEU A O 1
ATOM 703 N N . ALA A 1 88 ? 3.546 -9.339 -9.028 1.00 94.94 88 ALA A N 1
ATOM 704 C CA . ALA A 1 88 ? 2.146 -9.405 -8.624 1.00 94.94 88 ALA A CA 1
ATOM 705 C C . ALA A 1 88 ? 1.997 -9.850 -7.163 1.00 94.94 88 ALA A C 1
ATOM 707 O O . ALA A 1 88 ? 1.138 -9.334 -6.447 1.00 94.94 88 ALA A O 1
ATOM 708 N N . TYR A 1 89 ? 2.842 -10.780 -6.708 1.00 97.25 89 TYR A N 1
ATOM 709 C CA . TYR A 1 89 ? 2.912 -11.173 -5.305 1.00 97.25 89 TYR A CA 1
ATOM 710 C C . TYR A 1 89 ? 3.301 -9.983 -4.420 1.00 97.25 89 TYR A C 1
ATOM 712 O O . TYR A 1 89 ? 2.561 -9.670 -3.495 1.00 97.25 89 TYR A O 1
ATOM 720 N N . GLN A 1 90 ? 4.380 -9.256 -4.746 1.00 97.88 90 GLN A N 1
ATOM 721 C CA . GLN A 1 90 ? 4.788 -8.070 -3.974 1.00 97.88 90 GLN A CA 1
ATOM 722 C C . GLN A 1 90 ? 3.665 -7.029 -3.876 1.00 97.88 90 GLN A C 1
ATOM 724 O O . GLN A 1 90 ? 3.415 -6.498 -2.797 1.00 97.88 90 GLN A O 1
ATOM 729 N N . LEU A 1 91 ? 2.950 -6.769 -4.977 1.00 97.88 91 LEU A N 1
ATOM 730 C CA . LEU A 1 91 ? 1.826 -5.829 -4.990 1.00 97.88 91 LEU A CA 1
ATOM 731 C C . LEU A 1 91 ? 0.704 -6.245 -4.029 1.00 97.88 91 LEU A C 1
ATOM 733 O O . LEU A 1 91 ? 0.198 -5.413 -3.277 1.00 97.88 91 LEU A O 1
ATOM 737 N N . LYS A 1 92 ? 0.328 -7.529 -4.041 1.00 98.12 92 LYS A N 1
ATOM 738 C CA . LYS A 1 92 ? -0.723 -8.073 -3.168 1.00 98.12 92 LYS A CA 1
ATOM 739 C C . LYS A 1 92 ? -0.317 -8.044 -1.702 1.00 98.12 92 LYS A C 1
ATOM 741 O O . LYS A 1 92 ? -1.120 -7.636 -0.872 1.00 98.12 92 LYS A O 1
ATOM 746 N N . GLU A 1 93 ? 0.923 -8.412 -1.393 1.00 98.19 93 GLU A N 1
ATOM 747 C CA . GLU A 1 93 ? 1.431 -8.353 -0.021 1.00 98.19 93 GLU A CA 1
ATOM 748 C C . GLU A 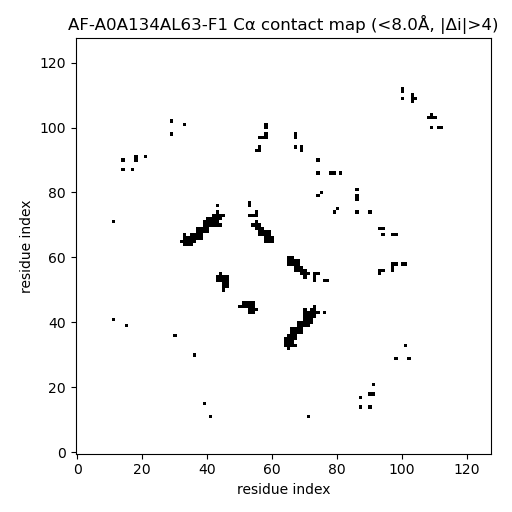1 93 ? 1.401 -6.920 0.518 1.00 98.19 93 GLU A C 1
ATOM 750 O O . GLU A 1 93 ? 0.924 -6.700 1.627 1.00 98.19 93 GLU A O 1
ATOM 755 N N . THR A 1 94 ? 1.822 -5.928 -0.279 1.00 97.94 94 THR A N 1
ATOM 756 C CA . THR A 1 94 ? 1.721 -4.519 0.131 1.00 97.94 94 THR A CA 1
ATOM 757 C C . THR A 1 94 ? 0.266 -4.087 0.311 1.00 97.94 94 THR A C 1
ATOM 759 O O . THR A 1 94 ? -0.050 -3.462 1.316 1.00 97.94 94 THR A O 1
ATOM 762 N N . LEU A 1 95 ? -0.650 -4.446 -0.599 1.00 98.38 95 LEU A N 1
ATOM 763 C CA . LEU A 1 95 ? -2.079 -4.156 -0.419 1.00 98.38 95 LEU A CA 1
ATOM 764 C C . LEU A 1 95 ? -2.603 -4.713 0.914 1.00 98.38 95 LEU A C 1
ATOM 766 O O . LEU A 1 95 ? -3.313 -4.011 1.631 1.00 98.38 95 LEU A O 1
ATOM 770 N N . TYR A 1 96 ? -2.278 -5.964 1.242 1.00 97.50 96 TYR A N 1
ATOM 771 C CA . TYR A 1 96 ? -2.747 -6.599 2.472 1.00 97.50 96 TYR A CA 1
ATOM 772 C C . TYR A 1 96 ? -2.122 -5.989 3.726 1.00 97.50 96 TYR A C 1
ATOM 774 O O . TYR A 1 96 ? -2.815 -5.870 4.737 1.00 97.50 96 TYR A O 1
ATOM 782 N N . HIS A 1 97 ? -0.864 -5.550 3.658 1.00 96.62 97 HIS A N 1
ATOM 783 C CA . HIS A 1 97 ? -0.218 -4.795 4.734 1.00 96.62 97 HIS A CA 1
ATOM 784 C C . HIS A 1 97 ? -0.987 -3.501 5.030 1.00 96.62 97 HIS A C 1
ATOM 786 O O . HIS A 1 97 ? -1.481 -3.307 6.141 1.00 96.62 97 HIS A O 1
ATOM 792 N N . GLU A 1 98 ? -1.233 -2.681 4.004 1.00 97.56 98 GLU A N 1
ATOM 793 C CA . GLU A 1 98 ? -1.972 -1.421 4.164 1.00 97.56 98 GLU A CA 1
ATOM 794 C C . GLU A 1 98 ? -3.435 -1.629 4.575 1.00 97.56 98 GLU A C 1
ATOM 796 O O . GLU A 1 98 ? -4.007 -0.847 5.339 1.00 97.56 98 GLU A O 1
ATOM 801 N N . LEU A 1 99 ? -4.061 -2.707 4.101 1.00 97.38 99 LEU A N 1
ATOM 802 C CA . LEU A 1 99 ? -5.396 -3.091 4.545 1.00 97.38 99 LEU A CA 1
ATOM 803 C C . LEU A 1 99 ? -5.403 -3.489 6.024 1.00 97.38 99 LEU A C 1
ATOM 805 O O . LEU A 1 99 ? -6.358 -3.184 6.736 1.00 97.38 99 LEU A O 1
ATOM 809 N N . THR A 1 100 ? -4.347 -4.136 6.507 1.00 96.00 100 THR A N 1
ATOM 810 C CA . THR A 1 100 ? -4.246 -4.508 7.920 1.00 96.00 100 THR A CA 1
ATOM 811 C C . THR A 1 100 ? -4.119 -3.262 8.793 1.00 96.00 100 THR A C 1
ATOM 813 O O . THR A 1 100 ? -4.885 -3.132 9.746 1.00 96.00 100 THR A O 1
ATOM 816 N N . HIS A 1 101 ? -3.303 -2.275 8.402 1.00 94.88 101 HIS A N 1
ATOM 817 C CA . HIS A 1 101 ? -3.276 -0.965 9.070 1.00 94.88 101 HIS A CA 1
ATOM 818 C C . HIS A 1 101 ? -4.652 -0.294 9.117 1.00 94.88 101 HIS A C 1
ATOM 820 O O . HIS A 1 101 ? -5.043 0.277 10.142 1.00 94.88 101 HIS A O 1
ATOM 826 N N . HIS A 1 102 ? -5.421 -0.377 8.026 1.00 95.50 102 HIS A N 1
ATOM 827 C CA . HIS A 1 102 ? -6.787 0.136 8.002 1.00 95.50 102 HIS A CA 1
ATOM 828 C C . HIS A 1 102 ? -7.668 -0.530 9.069 1.00 95.50 102 HIS A C 1
ATOM 830 O O . HIS A 1 102 ? -8.358 0.169 9.820 1.00 95.50 102 HIS A O 1
ATOM 836 N N . LEU A 1 103 ? -7.634 -1.860 9.154 1.00 95.31 103 LEU A N 1
ATOM 837 C CA . LEU A 1 103 ? -8.431 -2.635 10.105 1.00 95.31 103 LEU A CA 1
ATOM 838 C C . LEU A 1 103 ? -8.007 -2.388 11.558 1.00 95.31 103 LEU A C 1
ATOM 840 O O . LEU A 1 103 ? -8.876 -2.207 12.411 1.00 95.31 103 LEU A O 1
ATOM 844 N N . GLU A 1 104 ? -6.706 -2.307 11.838 1.00 93.75 104 GLU A N 1
ATOM 845 C CA . GLU A 1 104 ? -6.180 -1.964 13.167 1.00 93.75 104 GLU A CA 1
ATOM 846 C C . GLU A 1 104 ? -6.627 -0.571 13.604 1.00 93.75 104 GLU A C 1
ATOM 848 O O . GLU A 1 104 ? -7.183 -0.403 14.691 1.00 93.75 104 GLU A O 1
ATOM 853 N N . THR A 1 105 ? -6.522 0.411 12.706 1.00 91.88 105 THR A N 1
ATOM 854 C CA . THR A 1 105 ? -6.993 1.775 12.969 1.00 91.88 105 THR A CA 1
ATOM 855 C C . THR A 1 105 ? -8.487 1.802 13.301 1.00 91.88 105 THR A C 1
ATOM 857 O O . THR A 1 105 ? -8.922 2.567 14.164 1.00 91.88 105 THR A O 1
ATOM 860 N N . LEU A 1 106 ? -9.307 0.985 12.626 1.00 92.50 106 LEU A N 1
ATOM 861 C CA . LEU A 1 106 ? -10.735 0.862 12.943 1.00 92.50 106 LEU A CA 1
ATOM 862 C C . LEU A 1 106 ? -10.989 0.164 14.284 1.00 92.50 106 LEU A C 1
ATOM 864 O O . LEU A 1 106 ? -11.968 0.498 14.955 1.00 92.50 106 LEU A O 1
ATOM 868 N N . ALA A 1 107 ? -10.131 -0.779 14.671 1.00 92.44 107 ALA A N 1
ATOM 869 C CA . ALA A 1 107 ? -10.167 -1.442 15.971 1.00 92.44 107 ALA A CA 1
ATOM 870 C C . ALA A 1 107 ? -9.644 -0.549 17.114 1.00 92.44 107 ALA A C 1
ATOM 872 O O . ALA A 1 107 ? -9.932 -0.825 18.277 1.00 92.44 107 ALA A O 1
ATOM 873 N N . GLY A 1 108 ? -8.951 0.547 16.789 1.00 90.94 108 GLY A N 1
ATOM 874 C CA . GLY A 1 108 ? -8.300 1.426 17.761 1.00 90.94 108 GLY A CA 1
ATOM 875 C C . GLY A 1 108 ? -6.944 0.904 18.241 1.00 90.94 108 GLY A C 1
ATOM 876 O O . GLY A 1 108 ? -6.480 1.345 19.290 1.00 90.94 108 GLY A O 1
ATOM 877 N N . GLU A 1 109 ? -6.341 -0.013 17.485 1.00 90.81 109 GLU A N 1
ATOM 878 C CA . GLU A 1 109 ? -5.011 -0.583 17.715 1.00 90.81 109 GLU A CA 1
ATOM 879 C C . GLU A 1 109 ? -3.970 0.111 16.820 1.00 90.81 109 GLU A C 1
ATOM 881 O O . GLU A 1 109 ? -4.325 0.735 15.815 1.00 90.81 109 GLU A O 1
ATOM 886 N N . ASN A 1 110 ? -2.688 0.023 17.187 1.00 88.50 110 ASN A N 1
ATOM 887 C CA . ASN A 1 110 ? -1.585 0.640 16.438 1.00 88.50 110 ASN A CA 1
ATOM 888 C C . ASN A 1 110 ? -0.283 -0.184 16.438 1.00 88.50 110 ASN A C 1
ATOM 890 O O . ASN A 1 110 ? 0.798 0.374 16.248 1.00 88.50 110 ASN A O 1
ATOM 894 N N . ASP A 1 111 ? -0.370 -1.493 16.671 1.00 87.25 111 ASP A N 1
ATOM 895 C CA . ASP A 1 111 ? 0.806 -2.352 16.824 1.00 87.25 111 ASP A CA 1
ATOM 896 C C . ASP A 1 111 ? 1.663 -2.409 15.544 1.00 87.25 111 ASP A C 1
ATOM 898 O O . ASP A 1 111 ? 2.885 -2.278 15.638 1.00 87.25 111 ASP A O 1
ATOM 902 N N . LEU A 1 112 ? 1.068 -2.498 14.343 1.00 85.31 112 LEU A N 1
ATOM 903 C CA . LEU A 1 112 ? 1.863 -2.524 13.105 1.00 85.31 112 LEU A CA 1
ATOM 904 C C . LEU A 1 112 ? 2.540 -1.188 12.796 1.00 85.31 112 LEU A C 1
ATOM 906 O O . LEU A 1 112 ? 3.652 -1.177 12.275 1.00 85.31 112 LEU A O 1
ATOM 910 N N . GLU A 1 113 ? 1.920 -0.054 13.141 1.00 86.50 113 GLU A N 1
ATOM 911 C CA . GLU A 1 113 ? 2.588 1.248 12.994 1.00 86.50 113 GLU A CA 1
ATOM 912 C C . GLU A 1 113 ? 3.851 1.313 13.868 1.00 86.50 113 GLU A C 1
ATOM 914 O O . GLU A 1 113 ? 4.871 1.875 13.464 1.00 86.50 113 GLU A O 1
ATOM 919 N N . LEU A 1 114 ? 3.807 0.725 15.069 1.00 88.38 114 LEU A N 1
ATOM 920 C CA . LEU A 1 114 ? 4.965 0.655 15.960 1.00 88.38 114 LEU A CA 1
ATOM 921 C C . LEU A 1 114 ? 6.062 -0.257 15.404 1.00 88.38 114 LEU A C 1
ATOM 923 O O . LEU A 1 114 ? 7.242 0.081 15.533 1.00 88.38 114 LEU A O 1
ATOM 927 N N . ASP A 1 115 ? 5.698 -1.374 14.776 1.00 87.56 115 ASP A N 1
ATOM 928 C CA . ASP A 1 115 ? 6.651 -2.285 14.139 1.00 87.56 115 ASP A CA 1
ATOM 929 C C . ASP A 1 115 ? 7.348 -1.638 12.932 1.00 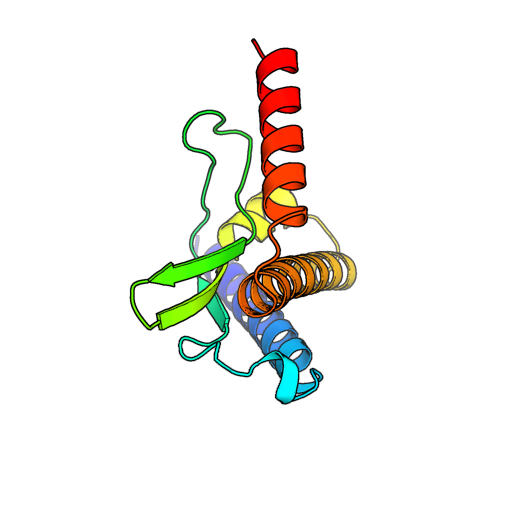87.56 115 ASP A C 1
ATOM 931 O O . ASP A 1 115 ? 8.578 -1.724 12.818 1.00 87.56 115 ASP A O 1
ATOM 935 N N . ASP A 1 116 ? 6.606 -0.916 12.090 1.00 87.81 116 ASP A N 1
ATOM 936 C CA . ASP A 1 116 ? 7.162 -0.173 10.952 1.00 87.81 116 ASP A CA 1
ATOM 937 C C . ASP A 1 116 ? 8.110 0.941 11.420 1.00 87.81 116 ASP A C 1
ATOM 939 O O . ASP A 1 116 ? 9.226 1.091 10.908 1.00 87.81 116 ASP A O 1
ATOM 943 N N . LEU A 1 117 ? 7.733 1.675 12.473 1.00 89.19 117 LEU A N 1
ATOM 944 C CA . LEU A 1 117 ? 8.612 2.657 13.111 1.00 89.19 117 LEU A CA 1
ATOM 945 C C . LEU A 1 117 ? 9.879 2.000 13.671 1.00 89.19 117 LEU A C 1
ATOM 947 O O . LEU A 1 117 ? 10.983 2.501 13.457 1.00 89.19 117 LEU A O 1
ATOM 951 N N . ALA A 1 118 ? 9.752 0.863 14.358 1.00 90.56 118 ALA A N 1
ATOM 952 C CA . ALA A 1 118 ? 10.890 0.140 14.918 1.00 90.56 118 ALA A CA 1
ATOM 953 C C . ALA A 1 118 ? 11.826 -0.416 13.831 1.00 90.56 118 ALA A C 1
ATOM 955 O O . ALA A 1 118 ? 13.045 -0.486 14.039 1.00 90.56 118 ALA A O 1
ATOM 956 N N . PHE A 1 119 ? 11.287 -0.814 12.675 1.00 88.50 119 PHE A N 1
ATOM 957 C CA . PHE A 1 119 ? 12.074 -1.168 11.498 1.00 88.50 119 PHE A CA 1
ATOM 958 C C . PHE A 1 119 ? 12.901 0.024 11.007 1.00 88.50 119 PHE A C 1
ATOM 960 O O . PHE A 1 119 ? 14.122 -0.105 10.882 1.00 88.50 119 PHE A O 1
ATOM 967 N N . MET A 1 120 ? 12.267 1.182 10.812 1.00 89.88 120 MET A N 1
ATOM 968 C CA . MET A 1 120 ? 12.942 2.390 10.328 1.00 89.88 120 MET A CA 1
ATOM 969 C C . MET A 1 120 ? 13.997 2.905 11.311 1.00 89.88 120 MET A C 1
ATOM 971 O O . MET A 1 120 ? 15.105 3.239 10.901 1.00 89.88 120 MET A O 1
ATOM 975 N N . GLU A 1 121 ? 13.717 2.894 12.616 1.00 90.25 121 GLU A N 1
ATOM 976 C CA . GLU A 1 121 ? 14.691 3.269 13.653 1.00 90.25 121 GLU A CA 1
ATOM 977 C C . GLU A 1 121 ? 15.925 2.359 13.655 1.00 90.25 121 GLU A C 1
ATOM 979 O O . GLU A 1 121 ? 17.062 2.813 13.806 1.00 90.25 121 GLU A O 1
ATOM 984 N N . ARG A 1 122 ? 15.723 1.052 13.461 1.00 90.06 122 ARG A N 1
ATOM 985 C CA . ARG A 1 122 ? 16.838 0.109 13.337 1.00 90.06 122 ARG A CA 1
ATOM 986 C C . 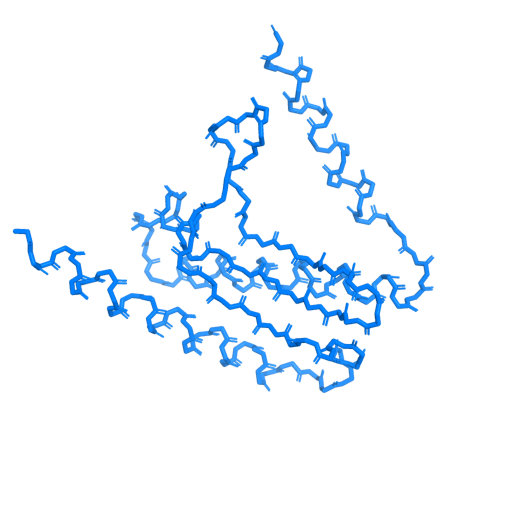ARG A 1 122 ? 17.648 0.384 12.073 1.00 90.06 122 ARG A C 1
ATOM 988 O O . ARG A 1 122 ? 18.873 0.393 12.164 1.00 90.06 122 ARG A O 1
ATOM 995 N N . TYR A 1 123 ? 16.983 0.628 10.943 1.00 89.44 123 TYR A N 1
ATOM 996 C CA . TYR A 1 123 ? 17.649 0.959 9.685 1.00 89.44 123 TYR A CA 1
ATOM 997 C C . TYR A 1 123 ? 18.491 2.235 9.811 1.00 89.44 123 TYR A C 1
ATOM 999 O O . TYR A 1 123 ? 19.660 2.217 9.430 1.00 89.44 123 TYR A O 1
ATOM 1007 N N . ARG A 1 124 ? 17.942 3.297 10.424 1.00 87.88 124 ARG A N 1
ATOM 1008 C CA . ARG A 1 124 ? 18.662 4.545 10.739 1.00 87.88 124 ARG A CA 1
ATOM 1009 C C . ARG A 1 124 ? 19.956 4.264 11.489 1.00 87.88 124 ARG A C 1
ATOM 1011 O O . ARG A 1 124 ? 21.029 4.613 11.021 1.00 87.88 124 ARG A O 1
ATOM 1018 N N . ARG A 1 125 ? 19.868 3.547 12.611 1.00 89.88 125 ARG A N 1
ATOM 1019 C CA . ARG A 1 125 ? 21.025 3.242 13.467 1.00 89.88 125 ARG A CA 1
ATOM 1020 C C . ARG A 1 125 ? 22.115 2.429 12.759 1.00 89.88 125 ARG A C 1
ATOM 1022 O O . ARG A 1 125 ? 23.276 2.503 13.142 1.00 89.88 125 ARG A O 1
ATOM 1029 N N . GLU A 1 126 ? 21.746 1.587 11.797 1.00 89.31 126 GLU A N 1
ATOM 1030 C CA . GLU A 1 126 ? 22.696 0.753 11.050 1.00 89.31 126 GLU A CA 1
ATOM 1031 C C . GLU A 1 126 ? 23.377 1.499 9.890 1.00 89.31 126 GLU A C 1
ATOM 1033 O O . GLU A 1 126 ? 24.410 1.031 9.412 1.00 89.31 126 GLU A O 1
ATOM 1038 N N . ASN A 1 127 ? 22.831 2.647 9.470 1.00 83.31 127 ASN A N 1
ATOM 1039 C CA . ASN A 1 127 ? 23.312 3.447 8.338 1.00 83.31 127 ASN A CA 1
ATOM 1040 C C . ASN A 1 127 ? 23.753 4.881 8.725 1.00 83.31 127 ASN A C 1
ATOM 1042 O O . ASN A 1 127 ? 23.996 5.696 7.833 1.00 83.31 127 ASN A O 1
ATOM 1046 N N . GLU A 1 128 ? 23.883 5.178 10.027 1.00 68.88 128 GLU A N 1
ATOM 1047 C CA . GLU A 1 128 ? 24.622 6.337 10.581 1.00 68.88 128 GLU A CA 1
ATOM 1048 C C . GLU A 1 128 ? 26.150 6.161 10.475 1.00 68.88 128 GLU A C 1
ATOM 1050 O O . GLU A 1 128 ? 26.839 7.159 10.150 1.00 68.88 128 GLU A O 1
#

Solvent-accessible surface area (backbone atoms only — not comparable to full-atom values): 7312 Å² total; per-residue (Å²): 142,55,69,69,60,52,58,55,48,54,53,48,53,54,52,48,52,54,48,51,54,55,56,71,70,46,65,70,76,80,51,65,74,40,77,59,38,79,42,82,37,78,48,60,42,57,42,95,87,44,75,89,42,61,43,51,58,48,59,46,79,59,89,92,38,21,28,36,42,35,20,53,31,18,45,45,72,77,39,60,87,51,56,70,71,60,40,52,46,54,54,50,54,49,51,51,52,32,49,46,54,51,53,32,54,75,73,72,49,61,68,65,63,51,51,55,51,53,49,51,54,50,53,50,70,75,73,112

Secondary structure (DSSP, 8-state):
--HHHHHHHHHHHHHHHHHHHHHHTS-GGGGTT-TTEEEEES--EE-SS-TT-EE-EEEEEETTEEEEEEEHHHHHHHHTTS-HHHHHHHHHHHHHHHHHHHHHHHHT--HHHHHHHHHHHHHHHHH-

Radius of gyration: 15.67 Å; Cα contacts (8 Å, |Δi|>4): 131; chains: 1; bounding box: 41×28×45 Å

pLDDT: mean 90.72, std 11.43, range [44.34, 98.44]

Foldseek 3Di:
DVVVVVVLVVLLVVLVVLVVVLVVPDDVVLCVQQQVEEAEAQDWAADPVDRVHTDQWAFDDDPSHTYIYGHNNNLCVPPVVPPPVVSSVVNSVSVVLRSVCVVCVVVVHCVVVVVVVVVVVVVVVVVD

Organism: NCBI:txid755172

Nearest PDB structures (foldseek):
  2ejq-assembly1_A  TM=8.675E-01  e=7.894E-07  Thermus thermophilus
  8i8c-assembly1_M  TM=5.488E-01  e=6.555E+00  Autographa californica multiple nucleopolyhedrovirus
  8vwj-assembly1_e  TM=5.096E-01  e=9.073E+00  Autographa californica multiple nucleopolyhedrovirus
  2qmh-assembly2_J  TM=2.291E-01  e=6.995E+00  Lacticaseibacillus casei

InterPro domains:
  IPR038555 Zincin-like metallopeptidase superfamily [G3DSA:3.30.2010.20] (10-128)

Sequence (128 aa):
MKVQEAVMDDRFDEMAEILDDAVDALPQEYLNGLNGGVLFSRKAIHDEEFNELYILGHYRVMGTVRAIELYYGSFMALFGHLPHEDLA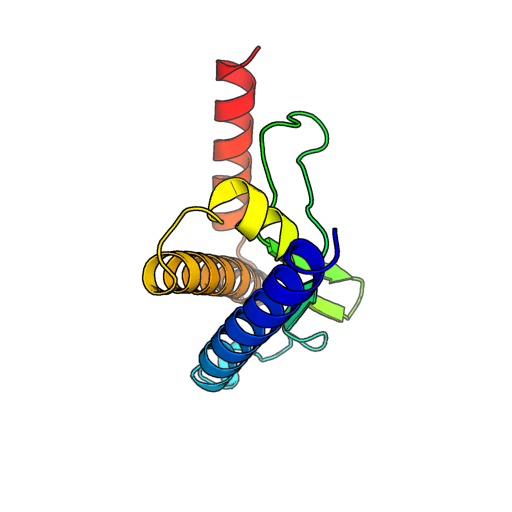YQLKETLYHELTHHLETLAGENDLELDDLAFMERYRRENE